Protein AF-Q1A362-F1 (afdb_monomer)

pLDDT: mean 92.41, std 4.09, range [72.06, 96.44]

Mean predicted aligned error: 2.84 Å

Secondary structure (DSSP, 8-state):
-HHHHHHHHHHHHHHHTHHHHHHTT-HHHHHHHHHHHHHHH--

Organism: Cherax tenuimanus (NCBI:txid99755)

Foldseek 3Di:
DVLVVVLVVLVVCCVVCVVVCVVVVNNVVSVVSNVVSVVVVVD

Structure (mmCIF, N/CA/C/O backbone):
data_AF-Q1A362-F1
#
_entry.id   AF-Q1A362-F1
#
loop_
_atom_site.group_PDB
_atom_site.id
_atom_site.type_symbol
_atom_site.label_atom_id
_atom_site.label_alt_id
_atom_site.label_comp_id
_atom_site.label_asym_id
_atom_site.label_entity_id
_atom_site.label_seq_id
_atom_site.pdbx_PDB_ins_code
_atom_site.Cartn_x
_atom_site.Cartn_y
_atom_site.Cartn_z
_atom_site.occupancy
_atom_site.B_iso_or_equiv
_atom_site.auth_seq_id
_atom_site.auth_comp_id
_atom_site.auth_asym_id
_atom_site.auth_atom_id
_atom_site.pdbx_PDB_model_num
ATOM 1 N N . PHE A 1 1 ? 9.405 -1.168 -11.316 1.00 72.06 1 PHE A N 1
ATOM 2 C CA . PHE A 1 1 ? 10.132 -0.642 -10.141 1.00 72.06 1 PHE A CA 1
ATOM 3 C C . PHE A 1 1 ? 9.311 0.349 -9.300 1.00 72.06 1 PHE A C 1
ATOM 5 O O . PHE A 1 1 ? 9.072 0.014 -8.147 1.00 72.06 1 PHE A O 1
ATOM 12 N N . PRO A 1 2 ? 8.807 1.498 -9.810 1.00 88.81 2 PRO A N 1
ATOM 13 C CA . PRO A 1 2 ? 8.158 2.509 -8.954 1.00 88.81 2 PRO A CA 1
ATOM 14 C C . PRO A 1 2 ? 6.877 2.005 -8.275 1.00 88.81 2 PRO A C 1
ATOM 16 O O . PRO A 1 2 ? 6.638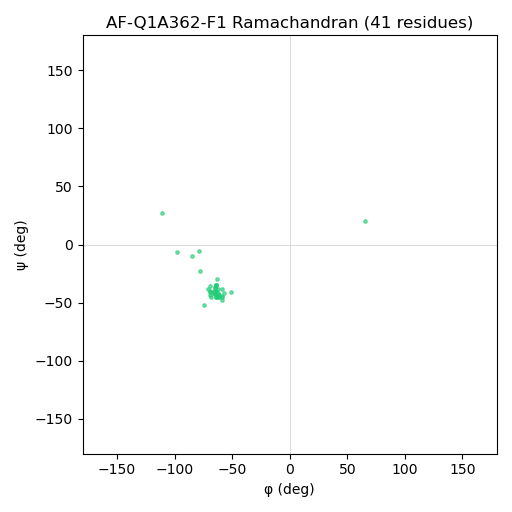 2.311 -7.115 1.00 88.81 2 PRO A O 1
ATOM 19 N N . MET A 1 3 ? 6.101 1.155 -8.953 1.00 89.25 3 MET A N 1
ATOM 20 C CA . MET A 1 3 ? 4.868 0.592 -8.393 1.00 89.25 3 MET A CA 1
ATOM 21 C C . MET A 1 3 ? 5.114 -0.271 -7.146 1.00 89.25 3 MET A C 1
ATOM 23 O O . MET A 1 3 ? 4.337 -0.204 -6.201 1.00 89.25 3 MET A O 1
ATOM 27 N N . ALA A 1 4 ? 6.197 -1.057 -7.122 1.00 91.94 4 ALA A N 1
ATOM 28 C CA . ALA A 1 4 ? 6.514 -1.915 -5.978 1.00 91.94 4 ALA A CA 1
ATOM 29 C C . ALA A 1 4 ? 6.921 -1.070 -4.770 1.00 91.94 4 ALA A C 1
ATOM 31 O O . ALA A 1 4 ? 6.457 -1.310 -3.662 1.00 91.94 4 ALA A O 1
ATOM 32 N N . PHE A 1 5 ? 7.706 -0.016 -5.008 1.00 93.88 5 PHE A N 1
ATOM 33 C CA . PHE A 1 5 ? 8.038 0.969 -3.984 1.00 93.88 5 PHE A CA 1
ATOM 34 C C . PHE A 1 5 ? 6.782 1.644 -3.409 1.00 93.88 5 PHE A C 1
ATOM 36 O O . PHE A 1 5 ? 6.615 1.697 -2.192 1.00 93.88 5 PHE A O 1
ATOM 43 N N . THR A 1 6 ? 5.869 2.110 -4.269 1.00 94.06 6 THR A N 1
ATOM 44 C CA . THR A 1 6 ? 4.613 2.735 -3.832 1.00 94.06 6 THR A CA 1
ATOM 45 C C . THR A 1 6 ? 3.738 1.767 -3.037 1.00 94.06 6 THR A C 1
ATOM 47 O O . THR A 1 6 ? 3.193 2.164 -2.012 1.00 94.06 6 THR A O 1
ATOM 50 N N . ALA A 1 7 ? 3.633 0.502 -3.458 1.00 94.31 7 ALA A N 1
ATOM 51 C CA . ALA A 1 7 ? 2.878 -0.516 -2.729 1.00 94.31 7 ALA A CA 1
ATOM 52 C C . ALA A 1 7 ? 3.446 -0.745 -1.319 1.00 94.31 7 ALA A C 1
ATOM 54 O O . ALA A 1 7 ? 2.690 -0.765 -0.351 1.00 94.31 7 ALA A O 1
ATOM 55 N N . THR A 1 8 ? 4.772 -0.828 -1.183 1.00 94.81 8 THR A N 1
ATOM 56 C CA . THR A 1 8 ? 5.430 -0.977 0.122 1.00 94.81 8 THR A CA 1
ATOM 57 C C . THR A 1 8 ? 5.208 0.238 1.023 1.00 94.81 8 THR A C 1
ATOM 59 O O . THR A 1 8 ? 4.865 0.075 2.192 1.00 94.81 8 THR A O 1
ATOM 62 N N . MET A 1 9 ? 5.347 1.460 0.495 1.00 96.31 9 MET A N 1
ATOM 63 C CA . MET A 1 9 ? 5.089 2.685 1.268 1.00 96.31 9 MET A CA 1
ATOM 64 C C . MET A 1 9 ? 3.623 2.799 1.698 1.00 96.31 9 MET A C 1
ATOM 66 O O . MET A 1 9 ? 3.339 3.182 2.831 1.00 96.31 9 MET A O 1
ATOM 70 N N . LEU A 1 10 ? 2.686 2.424 0.824 1.00 93.56 10 LEU A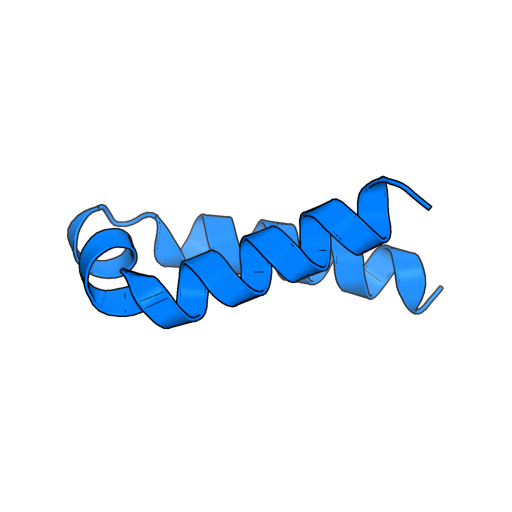 N 1
ATOM 71 C CA . LEU A 1 10 ? 1.260 2.404 1.144 1.00 93.56 10 LEU A CA 1
ATOM 72 C C . LEU A 1 10 ? 0.940 1.378 2.241 1.00 93.56 10 LEU A C 1
ATOM 74 O O . LEU A 1 10 ? 0.148 1.669 3.136 1.00 93.56 10 LEU A O 1
ATOM 78 N N . ALA A 1 11 ? 1.569 0.200 2.193 1.00 94.31 11 ALA A N 1
ATOM 79 C CA . ALA A 1 11 ? 1.405 -0.841 3.204 1.00 94.31 11 ALA A CA 1
ATOM 80 C C . ALA A 1 11 ? 1.913 -0.373 4.568 1.00 94.31 11 ALA A C 1
ATOM 82 O O . ALA A 1 11 ? 1.219 -0.523 5.571 1.00 94.31 11 ALA A O 1
ATOM 83 N N . TRP A 1 12 ? 3.091 0.251 4.597 1.00 96.31 12 TRP A N 1
ATOM 84 C CA . TRP A 1 12 ? 3.649 0.793 5.829 1.00 96.31 12 TRP A CA 1
ATOM 85 C C . TRP A 1 12 ? 2.758 1.900 6.410 1.00 96.31 12 TRP A C 1
ATOM 87 O O . TRP A 1 12 ? 2.410 1.846 7.586 1.00 96.31 12 TRP A O 1
ATOM 97 N N . GLY A 1 13 ? 2.275 2.830 5.578 1.00 94.19 13 GLY A N 1
ATOM 98 C CA . GLY A 1 13 ? 1.341 3.870 6.017 1.00 94.19 13 GLY A CA 1
ATOM 99 C C . GLY A 1 13 ? 0.035 3.315 6.600 1.00 94.19 13 GLY A C 1
ATOM 100 O O . GLY A 1 13 ? -0.447 3.821 7.612 1.00 94.19 13 GLY A O 1
ATOM 101 N N . GLN A 1 14 ? -0.512 2.236 6.026 1.00 92.62 14 GLN A N 1
ATOM 102 C CA . GLN A 1 14 ? -1.693 1.572 6.592 1.00 92.62 14 GLN A CA 1
ATOM 103 C C . GLN A 1 14 ? -1.439 0.963 7.973 1.00 92.62 14 GLN A C 1
ATOM 105 O O . GLN A 1 14 ? -2.344 0.979 8.804 1.00 92.62 14 GLN A O 1
ATOM 110 N N . ILE A 1 15 ? -0.235 0.448 8.227 1.00 94.06 15 ILE A N 1
ATOM 111 C CA . ILE A 1 15 ? 0.131 -0.139 9.521 1.00 94.06 15 ILE A CA 1
ATOM 112 C C . ILE A 1 15 ? 0.343 0.965 10.564 1.00 94.06 15 ILE A C 1
ATOM 114 O O . ILE A 1 15 ? -0.295 0.938 11.616 1.00 94.06 15 ILE A O 1
ATOM 118 N N . ASP A 1 16 ? 1.174 1.964 10.255 1.00 95.56 16 ASP A N 1
ATOM 119 C CA . ASP A 1 16 ? 1.524 3.037 11.197 1.00 95.56 16 ASP A CA 1
ATOM 120 C C . ASP A 1 16 ? 0.312 3.907 11.561 1.00 95.56 16 ASP A C 1
ATOM 122 O O . ASP A 1 16 ? 0.143 4.313 12.712 1.00 95.56 16 ASP A O 1
ATOM 126 N N . PHE A 1 17 ? -0.581 4.160 10.598 1.00 93.19 17 PHE A N 1
ATOM 127 C CA . PHE A 1 17 ? -1.747 5.029 10.775 1.00 93.19 17 PHE A CA 1
ATOM 128 C C . PHE A 1 17 ? -3.078 4.269 10.760 1.00 93.19 17 PHE A C 1
ATOM 130 O O . PHE A 1 17 ? -4.124 4.851 10.455 1.00 93.19 17 PHE A O 1
ATOM 137 N N . ALA A 1 18 ? -3.078 2.988 11.140 1.00 90.50 18 ALA A N 1
ATOM 138 C CA . ALA A 1 18 ? -4.259 2.119 11.097 1.00 90.50 18 ALA A CA 1
ATOM 139 C C . ALA A 1 18 ? -5.496 2.728 11.787 1.00 90.50 18 ALA A C 1
ATOM 141 O O . ALA A 1 18 ? -6.620 2.653 11.279 1.00 90.50 18 ALA A O 1
ATOM 142 N N . SER A 1 19 ? -5.301 3.387 12.935 1.00 90.1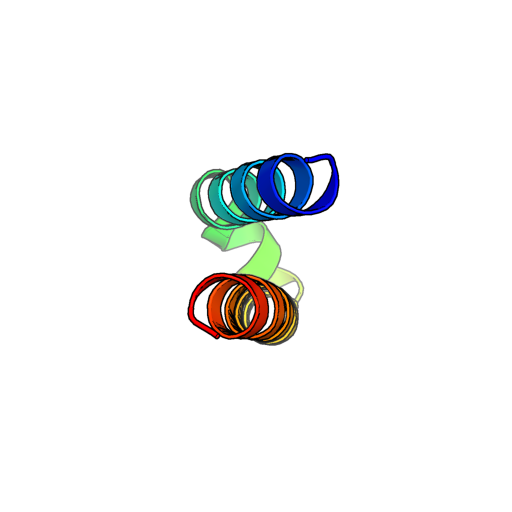2 19 SER A N 1
ATOM 143 C CA . SER A 1 19 ? -6.384 4.046 13.678 1.00 90.12 19 SER A CA 1
ATOM 144 C C . SER A 1 19 ? -6.937 5.282 12.957 1.00 90.12 19 SER A C 1
ATOM 146 O O . SER A 1 19 ? -8.146 5.515 12.983 1.00 90.12 19 SER A O 1
ATOM 148 N N . GLY A 1 20 ? -6.081 6.045 12.272 1.00 90.88 20 GLY A N 1
ATOM 149 C CA . GLY A 1 20 ? -6.468 7.194 11.454 1.00 90.88 20 GLY A CA 1
ATOM 150 C C . GLY A 1 20 ? -7.251 6.767 10.217 1.00 90.88 20 GLY A C 1
ATOM 151 O O . GLY A 1 20 ? -8.319 7.312 9.946 1.00 90.88 20 GLY A O 1
ATOM 152 N N . HIS A 1 21 ? -6.784 5.728 9.524 1.00 90.69 21 HIS A N 1
ATOM 153 C CA . HIS A 1 21 ? -7.477 5.168 8.363 1.00 90.69 21 HIS A CA 1
ATOM 154 C C . HIS A 1 21 ? -8.832 4.560 8.728 1.00 90.69 21 HIS A C 1
ATOM 156 O O . HIS A 1 21 ? -9.802 4.758 7.995 1.00 90.69 21 HIS A O 1
ATOM 162 N N . SER A 1 22 ? -8.924 3.913 9.892 1.00 90.94 22 SER A N 1
ATOM 163 C CA . SER A 1 22 ? -10.179 3.339 10.390 1.00 90.94 22 SER A CA 1
ATOM 164 C C . SER A 1 22 ? -11.187 4.418 10.777 1.00 90.94 22 SER A C 1
ATOM 166 O O . SER A 1 22 ? -12.349 4.334 10.390 1.00 90.94 22 SER A O 1
ATOM 168 N N . LYS A 1 23 ? -10.749 5.482 11.465 1.00 92.31 23 LYS A N 1
ATOM 169 C CA . LYS A 1 23 ? -11.603 6.643 11.776 1.00 92.31 23 LYS A CA 1
ATOM 170 C C . LYS A 1 23 ? -12.057 7.395 10.524 1.00 92.31 23 LYS A C 1
ATOM 172 O O . LYS A 1 23 ? -13.176 7.891 10.490 1.00 92.31 23 LYS A O 1
ATOM 177 N N . ALA A 1 24 ? -11.206 7.466 9.502 1.00 90.88 24 ALA A N 1
ATOM 178 C CA . ALA A 1 24 ? -11.523 8.092 8.222 1.00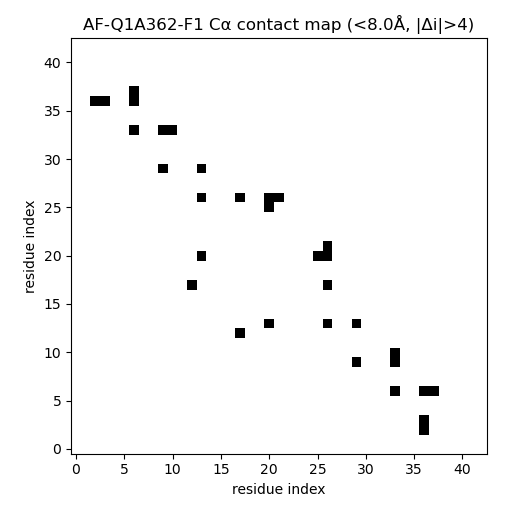 90.88 24 ALA A CA 1
ATOM 179 C C . ALA A 1 24 ? -12.373 7.202 7.293 1.00 90.88 24 ALA A C 1
ATOM 181 O O . ALA A 1 24 ? -12.753 7.647 6.211 1.00 90.88 24 ALA A O 1
ATOM 182 N N . GLY A 1 25 ? -12.636 5.941 7.664 1.00 91.88 25 GLY A N 1
ATOM 183 C CA . GLY A 1 25 ? -13.331 4.977 6.806 1.00 91.88 25 GLY A CA 1
ATOM 184 C C . GLY A 1 25 ? -12.558 4.596 5.534 1.00 91.88 25 GLY A C 1
ATOM 185 O O . GLY A 1 25 ? -13.160 4.132 4.571 1.00 91.88 25 GLY A O 1
ATOM 186 N N . GLN A 1 26 ? -11.236 4.801 5.508 1.00 90.12 26 GLN A N 1
ATOM 187 C CA . GLN A 1 26 ? -10.377 4.593 4.332 1.00 90.12 26 GLN A CA 1
ATOM 188 C C . GLN A 1 26 ? -9.651 3.241 4.319 1.00 90.12 26 GLN A C 1
ATOM 190 O O . GLN A 1 26 ? -9.012 2.891 3.328 1.00 90.12 26 GLN A O 1
ATOM 195 N N . THR A 1 27 ? -9.755 2.458 5.394 1.00 92.44 27 THR A N 1
ATOM 196 C CA . THR A 1 27 ? -9.064 1.166 5.534 1.00 92.44 27 THR A CA 1
ATOM 197 C C . THR A 1 27 ? -9.405 0.189 4.403 1.00 92.44 27 THR A C 1
ATOM 199 O O . THR A 1 27 ? -8.520 -0.461 3.851 1.00 92.44 27 THR A O 1
ATOM 202 N N . SER A 1 28 ? -10.678 0.111 4.001 1.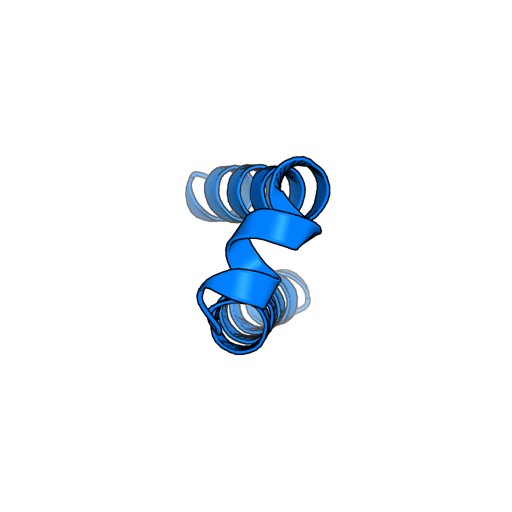00 92.81 28 SER A N 1
ATOM 203 C CA . SER A 1 28 ? -11.131 -0.785 2.927 1.00 92.81 28 SER A CA 1
ATOM 204 C C . SER A 1 28 ? -10.527 -0.423 1.567 1.00 92.81 28 SER A C 1
ATOM 206 O O . SER A 1 28 ? -10.078 -1.307 0.837 1.00 92.81 28 SER A O 1
ATOM 208 N N . TYR A 1 29 ? -10.459 0.869 1.246 1.00 94.44 29 TYR A N 1
ATOM 209 C CA . TYR A 1 29 ? -9.845 1.364 0.015 1.00 94.44 29 TYR A CA 1
ATOM 210 C C . TYR A 1 29 ? -8.332 1.121 0.004 1.00 94.44 29 TYR A C 1
ATOM 212 O O . TYR A 1 29 ? -7.795 0.662 -1.005 1.00 94.44 29 TYR A O 1
ATOM 220 N N . GLY A 1 30 ? -7.655 1.345 1.136 1.00 93.69 30 GLY A N 1
ATOM 221 C CA . GLY A 1 30 ? -6.232 1.037 1.295 1.00 93.69 30 GLY A CA 1
ATOM 222 C C . GLY A 1 30 ? -5.926 -0.445 1.061 1.00 93.69 30 GLY A C 1
ATOM 223 O O . GLY A 1 30 ? -5.014 -0.782 0.307 1.00 93.69 30 GLY A O 1
ATOM 224 N N . HIS A 1 31 ? -6.738 -1.341 1.629 1.00 94.75 31 HIS A N 1
ATOM 225 C CA . HIS A 1 31 ? -6.600 -2.785 1.420 1.00 94.75 31 HIS A CA 1
ATOM 226 C C . HIS A 1 31 ? -6.874 -3.202 -0.032 1.00 94.75 31 HIS A C 1
ATOM 228 O O . HIS A 1 31 ? -6.153 -4.041 -0.571 1.00 94.75 31 HIS A O 1
ATOM 234 N N . ALA A 1 32 ? -7.876 -2.613 -0.691 1.00 96.44 32 ALA A N 1
ATOM 235 C CA . ALA A 1 32 ? -8.177 -2.904 -2.093 1.00 96.44 32 ALA A CA 1
ATOM 236 C C . ALA A 1 32 ? -7.036 -2.472 -3.032 1.00 96.44 32 ALA A C 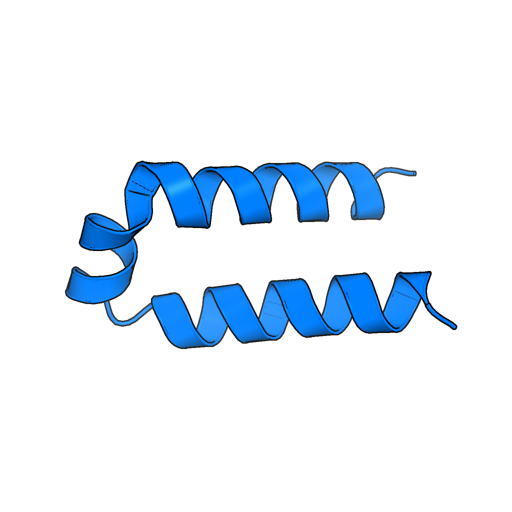1
ATOM 238 O O . ALA A 1 32 ? -6.663 -3.224 -3.933 1.00 96.44 32 ALA A O 1
ATOM 239 N N . ALA A 1 33 ? -6.445 -1.297 -2.791 1.00 94.62 33 ALA A N 1
ATOM 240 C CA . ALA A 1 33 ? -5.291 -0.807 -3.542 1.00 94.62 33 ALA A CA 1
ATOM 241 C C . ALA A 1 33 ? -4.060 -1.708 -3.357 1.00 94.62 33 ALA A C 1
ATOM 243 O O . ALA A 1 33 ? -3.408 -2.071 -4.339 1.00 94.62 33 ALA A O 1
ATOM 244 N N . LEU A 1 34 ? -3.777 -2.124 -2.117 1.00 94.75 34 LEU A N 1
ATOM 245 C CA . LEU A 1 34 ? -2.691 -3.060 -1.821 1.00 94.75 34 LEU A CA 1
ATOM 246 C C . LEU A 1 34 ? -2.908 -4.411 -2.499 1.00 94.75 34 LEU A C 1
ATOM 248 O O . LEU A 1 34 ? -1.993 -4.905 -3.150 1.00 94.75 34 LEU A O 1
ATOM 252 N N . LYS A 1 35 ? -4.126 -4.960 -2.427 1.00 95.25 35 LYS A N 1
ATOM 253 C CA . LYS A 1 35 ? -4.478 -6.220 -3.087 1.00 95.25 35 LYS A CA 1
ATOM 254 C C . LYS A 1 35 ? -4.269 -6.148 -4.597 1.00 95.25 35 LYS A C 1
ATOM 256 O O . LYS A 1 35 ? -3.715 -7.071 -5.180 1.00 95.25 35 LYS A O 1
ATOM 261 N N . TRP A 1 36 ? -4.687 -5.059 -5.239 1.00 96.00 36 TRP A N 1
ATOM 262 C CA . TRP A 1 36 ? -4.494 -4.893 -6.679 1.00 96.00 36 TRP A CA 1
ATOM 263 C C . TRP A 1 36 ? -3.007 -4.865 -7.054 1.00 96.0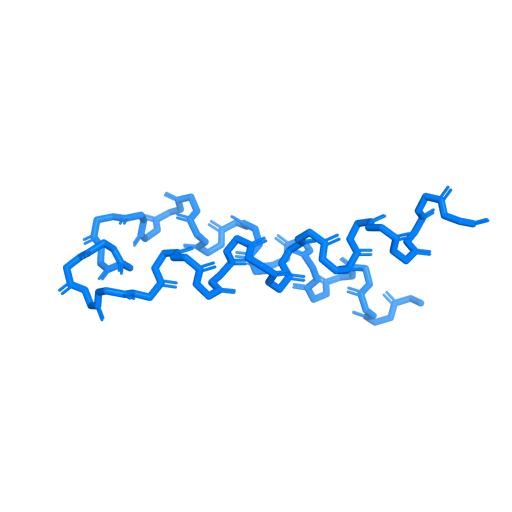0 36 TRP A C 1
ATOM 265 O O . TRP A 1 36 ? -2.597 -5.537 -8.000 1.00 96.00 36 TRP A O 1
ATOM 275 N N . ALA A 1 37 ? -2.188 -4.143 -6.282 1.00 93.81 37 ALA A N 1
ATOM 276 C CA . ALA A 1 37 ? -0.748 -4.082 -6.505 1.00 93.81 37 ALA A CA 1
ATOM 277 C C . ALA A 1 37 ? -0.066 -5.444 -6.280 1.00 93.81 37 ALA A C 1
ATOM 279 O O . ALA A 1 37 ? 0.764 -5.853 -7.089 1.00 93.81 37 ALA A O 1
ATOM 280 N N . THR A 1 38 ? -0.431 -6.181 -5.227 1.00 94.12 38 THR A N 1
ATOM 281 C CA . THR A 1 38 ? 0.130 -7.517 -4.973 1.00 94.12 38 THR A CA 1
ATOM 282 C C . THR A 1 38 ? -0.331 -8.538 -6.007 1.00 94.12 38 THR A C 1
ATOM 284 O O . THR A 1 38 ? 0.486 -9.319 -6.479 1.00 94.12 38 THR A O 1
ATOM 287 N N . ASP A 1 39 ? -1.599 -8.496 -6.428 1.00 95.62 39 ASP A N 1
ATOM 288 C CA . ASP A 1 39 ? -2.127 -9.356 -7.496 1.00 95.62 39 ASP A CA 1
ATOM 289 C C . ASP A 1 39 ? -1.431 -9.083 -8.839 1.00 95.62 39 ASP A C 1
ATOM 291 O O . ASP A 1 39 ? -1.332 -9.980 -9.673 1.00 95.62 39 ASP A O 1
ATOM 295 N N . TYR A 1 40 ? -0.967 -7.852 -9.074 1.00 92.19 40 TYR A N 1
ATOM 296 C CA . TYR A 1 40 ? -0.160 -7.506 -10.244 1.00 92.19 40 TYR A CA 1
ATOM 297 C C . TYR A 1 40 ? 1.257 -8.092 -10.165 1.00 92.19 40 TYR A C 1
ATOM 299 O O . TYR A 1 40 ? 1.768 -8.543 -11.180 1.00 92.19 40 TYR A O 1
ATOM 307 N N . PHE A 1 41 ? 1.886 -8.116 -8.984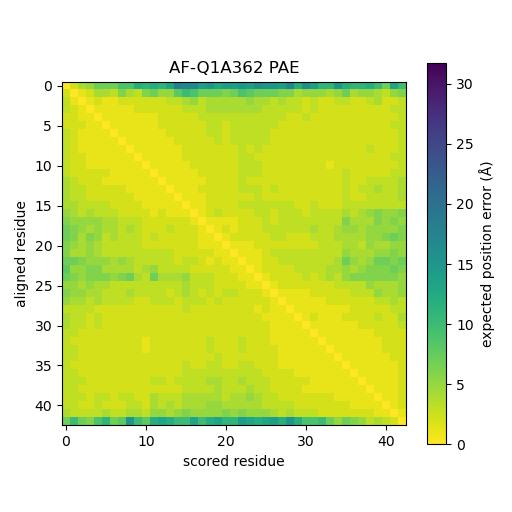 1.00 90.81 41 PHE A N 1
ATOM 308 C CA . PHE A 1 41 ? 3.230 -8.694 -8.818 1.00 90.81 41 PHE A CA 1
ATOM 309 C C . PHE A 1 41 ? 3.259 -10.222 -8.750 1.00 90.81 41 PHE A C 1
ATOM 311 O O . PHE A 1 41 ? 4.309 -10.810 -8.990 1.00 90.81 41 PHE A O 1
ATOM 318 N N . LEU A 1 42 ? 2.145 -10.853 -8.378 1.00 92.75 42 LEU A N 1
ATOM 319 C CA . LEU A 1 42 ? 2.016 -12.311 -8.308 1.00 92.75 42 LEU A CA 1
ATOM 320 C C . LEU A 1 42 ? 1.649 -12.960 -9.654 1.00 92.75 42 LEU A C 1
ATOM 322 O O . LEU A 1 42 ? 1.667 -14.186 -9.746 1.00 92.75 42 LEU A O 1
ATOM 326 N N . LYS A 1 43 ? 1.288 -12.162 -10.664 1.00 81.75 43 LYS A N 1
AT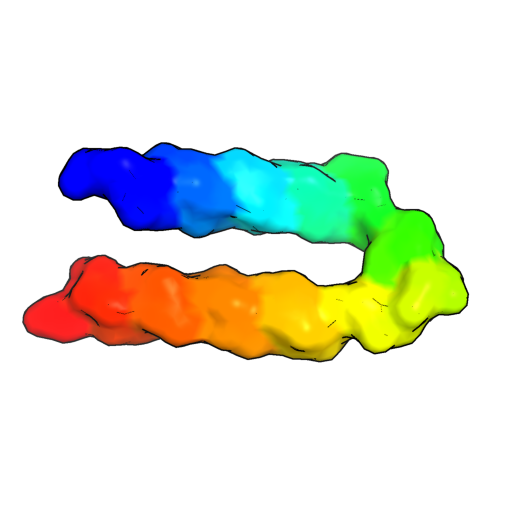OM 327 C CA . LYS A 1 43 ? 1.069 -12.608 -12.047 1.00 81.75 43 LYS A CA 1
ATOM 328 C C . LYS A 1 43 ? 2.377 -12.634 -12.822 1.00 81.75 43 LYS A C 1
ATOM 330 O O . LYS A 1 43 ? 2.519 -13.567 -13.639 1.00 81.75 43 LYS A O 1
#

Radius of gyration: 10.72 Å; Cα contacts (8 Å, |Δi|>4): 16; chains: 1; bounding box: 24×21×26 Å

Solvent-accessible surface area (backbone atoms only — not comparable to full-atom values): 2509 Å² total; per-residue (Å²): 113,70,66,61,54,50,45,53,54,52,52,50,50,49,64,80,38,41,70,60,30,54,74,69,68,42,47,66,60,52,51,52,54,46,49,53,52,50,57,60,72,75,106

InterPro domains:
  IPR001701 Glycoside hydrolase family 9 [PF00759] (1-43)
  IPR008928 Six-hairpin glycosidase superfamily [SSF48208] (1-43)
  IPR012341 Six-hairpin glycosidase-like superfamily [G3DSA:1.50.10.10] (1-43)

Sequence (43 aa):
FPMAFTATMLAWGQIDFASGHSKAGQTSYGHAALKWATDYFLK